Protein AF-A0A967SGB3-F1 (afdb_monomer_lite)

Sequence (77 aa):
AKAGEAVVVTDRGRPVARLVPLEGGAALEGRLAELERAGLVRRPAAPLDLAVLDAERPADPEGRSLEAVLEERAEGW

Structure (mmCIF, N/CA/C/O backbone):
data_AF-A0A967SGB3-F1
#
_entry.id   AF-A0A967SGB3-F1
#
loop_
_atom_site.group_PDB
_atom_site.id
_atom_site.type_symbol
_atom_site.label_atom_id
_atom_site.label_alt_id
_atom_site.label_comp_id
_atom_site.label_asym_id
_atom_site.label_entity_id
_atom_site.label_seq_id
_atom_site.pdbx_PDB_ins_code
_atom_site.Cartn_x
_atom_site.Cartn_y
_atom_site.Cartn_z
_atom_site.occupancy
_atom_site.B_iso_or_equiv
_atom_site.auth_seq_id
_atom_site.auth_comp_id
_atom_site.auth_asym_id
_atom_site.auth_atom_id
_atom_site.pdbx_PDB_model_num
ATOM 1 N N . ALA A 1 1 ? 0.163 18.174 19.178 1.00 44.88 1 ALA A N 1
ATOM 2 C CA . ALA A 1 1 ? -0.965 17.240 18.982 1.00 44.88 1 ALA A CA 1
ATOM 3 C C . ALA A 1 1 ? -0.535 15.864 19.482 1.00 44.88 1 ALA A C 1
ATOM 5 O O . ALA A 1 1 ? 0.543 15.426 19.106 1.00 44.88 1 ALA A O 1
ATOM 6 N N . LYS A 1 2 ? -1.301 15.225 20.379 1.00 50.34 2 LYS A N 1
ATOM 7 C CA . LYS A 1 2 ? -0.990 13.886 20.909 1.00 50.34 2 LYS A CA 1
ATOM 8 C C . LYS A 1 2 ? -1.400 12.819 19.886 1.00 50.34 2 LYS A C 1
ATOM 10 O O . LYS A 1 2 ? -2.497 12.278 19.960 1.00 50.34 2 LYS A O 1
ATOM 15 N N . ALA A 1 3 ? -0.564 12.591 18.879 1.00 56.06 3 ALA A N 1
ATOM 16 C CA . ALA A 1 3 ? -0.800 11.580 17.855 1.00 56.06 3 ALA A CA 1
ATOM 17 C C . ALA A 1 3 ? -0.275 10.224 18.352 1.00 56.06 3 ALA A C 1
ATOM 19 O O . ALA A 1 3 ? 0.930 9.999 18.342 1.00 56.06 3 ALA A O 1
ATOM 20 N N . GLY A 1 4 ? -1.174 9.348 18.817 1.00 65.31 4 GLY A N 1
ATOM 21 C CA . GLY A 1 4 ? -0.847 7.942 19.093 1.00 65.31 4 GLY A CA 1
ATOM 22 C C . GLY A 1 4 ? -0.857 7.487 20.558 1.00 65.31 4 GLY A C 1
ATOM 23 O O . GLY A 1 4 ? -0.410 6.383 20.833 1.00 65.31 4 GLY A O 1
ATOM 24 N N . GLU A 1 5 ? -1.365 8.265 21.517 1.00 76.31 5 GLU A N 1
ATOM 25 C CA . GLU A 1 5 ? -1.516 7.772 22.898 1.00 76.31 5 GLU A CA 1
ATOM 26 C C . GLU A 1 5 ? -2.911 7.174 23.138 1.00 76.31 5 GLU A C 1
ATOM 28 O O . GLU A 1 5 ? -3.918 7.698 22.659 1.00 76.31 5 GLU A O 1
ATOM 33 N N . ALA A 1 6 ? -2.982 6.081 23.905 1.00 81.69 6 ALA A N 1
ATOM 34 C CA . ALA A 1 6 ? -4.250 5.484 24.313 1.00 81.69 6 ALA A CA 1
ATOM 35 C C . ALA A 1 6 ? -4.988 6.373 25.333 1.00 81.69 6 ALA A C 1
ATOM 37 O O . ALA A 1 6 ? -4.396 6.853 26.298 1.00 81.69 6 ALA A O 1
ATOM 38 N N . VAL A 1 7 ? -6.300 6.539 25.155 1.00 88.94 7 VAL A N 1
ATOM 39 C CA . VAL A 1 7 ? -7.175 7.345 26.020 1.00 88.94 7 VAL A CA 1
ATOM 40 C C . VAL A 1 7 ? -8.194 6.440 26.707 1.00 88.94 7 VAL A C 1
ATOM 42 O O . VAL A 1 7 ? -8.893 5.669 26.054 1.00 88.94 7 VAL A O 1
ATOM 45 N N . VAL A 1 8 ? -8.312 6.533 28.032 1.00 91.19 8 VAL A N 1
ATOM 46 C CA . VAL A 1 8 ? -9.328 5.796 28.801 1.00 91.19 8 VAL A CA 1
ATOM 47 C C . VAL A 1 8 ? -10.568 6.670 28.972 1.00 91.19 8 VAL A C 1
ATOM 49 O O . VAL A 1 8 ? -10.486 7.773 29.506 1.00 91.19 8 VAL A O 1
ATOM 52 N N . VAL A 1 9 ? -11.723 6.166 28.541 1.00 93.19 9 VAL A N 1
ATOM 53 C CA . VAL A 1 9 ? -13.028 6.803 28.742 1.00 93.19 9 VAL A CA 1
ATOM 54 C C . VAL A 1 9 ? -13.605 6.299 30.058 1.00 93.19 9 VAL A C 1
ATOM 56 O O . VAL A 1 9 ? -13.748 5.089 30.259 1.00 93.19 9 VAL A O 1
ATOM 59 N N . THR A 1 10 ? -13.940 7.220 30.960 1.00 95.81 10 THR A N 1
ATOM 60 C CA . THR A 1 10 ? -14.536 6.901 32.260 1.00 95.81 10 THR A CA 1
ATOM 61 C C . THR A 1 10 ? -15.971 7.421 32.350 1.00 95.81 10 THR A C 1
ATOM 63 O O . THR A 1 10 ? -16.274 8.515 31.883 1.00 95.81 10 THR A O 1
ATOM 66 N N . ASP A 1 11 ? -16.854 6.640 32.974 1.00 92.56 11 ASP A N 1
ATOM 67 C CA . ASP A 1 11 ? -18.165 7.085 33.450 1.00 92.56 11 ASP A CA 1
ATOM 68 C C . ASP A 1 11 ? -18.145 7.059 34.980 1.00 92.56 11 ASP A C 1
ATOM 70 O O . ASP A 1 11 ? -17.875 6.023 35.591 1.00 92.56 11 ASP A O 1
ATOM 74 N N . ARG A 1 12 ? -18.379 8.211 35.619 1.00 94.56 12 ARG A N 1
ATOM 75 C CA . ARG A 1 12 ? -18.375 8.363 37.092 1.00 94.56 12 ARG A CA 1
ATOM 76 C C . ARG A 1 12 ? -17.119 7.790 37.767 1.00 94.56 12 ARG A C 1
ATOM 78 O O . ARG A 1 12 ? -17.197 7.117 38.793 1.00 94.56 12 ARG A O 1
ATOM 85 N N . GLY A 1 13 ? -15.953 8.029 37.165 1.00 92.50 13 GLY A N 1
ATOM 86 C CA . GLY A 1 13 ? -14.666 7.540 37.67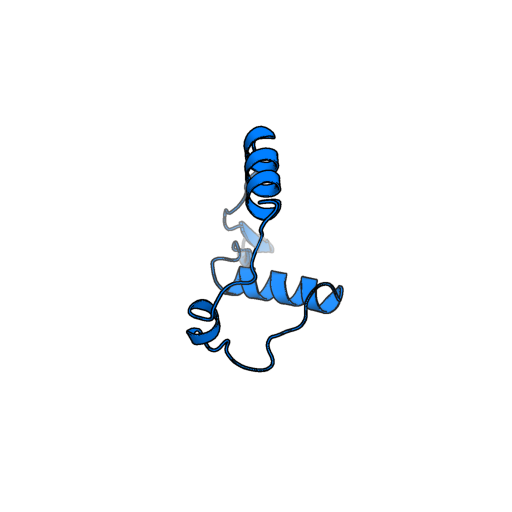1 1.00 92.50 13 GLY A CA 1
ATOM 87 C C . GLY A 1 13 ? -14.421 6.043 37.452 1.00 92.50 13 GLY A C 1
ATOM 88 O O . GLY A 1 13 ? -13.378 5.540 37.861 1.00 92.50 13 GLY A O 1
ATOM 89 N N . ARG A 1 14 ? -15.337 5.325 36.787 1.00 93.69 14 ARG A N 1
ATOM 90 C CA . ARG A 1 14 ? -15.150 3.927 36.389 1.00 93.69 14 ARG A CA 1
ATOM 91 C C . ARG A 1 14 ? -14.770 3.855 34.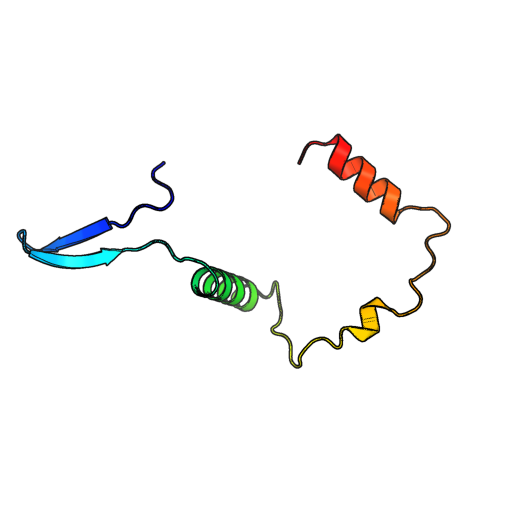908 1.00 93.69 14 ARG A C 1
ATOM 93 O O . ARG A 1 14 ? -15.483 4.428 34.088 1.00 93.69 14 ARG A O 1
ATOM 100 N N . PRO A 1 15 ? -13.670 3.184 34.533 1.00 94.06 15 PRO A N 1
ATOM 101 C CA . PRO A 1 15 ? -13.310 3.010 33.130 1.00 94.06 15 PRO A CA 1
ATOM 102 C C . PRO A 1 15 ? -14.365 2.158 32.418 1.00 94.06 15 PRO A C 1
ATOM 104 O O . PRO A 1 15 ? -14.650 1.042 32.846 1.00 94.06 15 PRO A O 1
ATOM 107 N N . VAL A 1 16 ? -14.943 2.695 31.343 1.00 95.50 16 VAL A N 1
ATOM 108 C CA . VAL A 1 16 ? -15.981 2.027 30.536 1.00 95.50 16 VAL A CA 1
ATOM 109 C C . VAL A 1 16 ? -15.515 1.701 29.122 1.00 95.50 16 VAL A C 1
ATOM 111 O O . VAL A 1 16 ? -16.046 0.784 28.505 1.00 95.50 16 VAL A O 1
ATOM 114 N N . ALA A 1 17 ? -14.508 2.411 28.606 1.00 93.31 17 ALA A N 1
ATOM 115 C CA . ALA A 1 17 ? -13.898 2.104 27.317 1.00 93.31 17 ALA A CA 1
ATOM 116 C C . ALA A 1 17 ? -12.445 2.591 27.251 1.00 93.31 17 ALA A C 1
ATOM 118 O O . ALA A 1 17 ? -11.994 3.393 28.071 1.00 93.31 17 ALA A O 1
ATOM 119 N N . ARG A 1 18 ? -11.712 2.125 26.239 1.00 89.25 18 ARG A N 1
ATOM 120 C CA . ARG A 1 18 ? -10.370 2.610 25.910 1.00 89.25 18 ARG A CA 1
ATOM 121 C C . ARG A 1 18 ? -10.278 2.855 24.409 1.00 89.25 18 ARG A C 1
ATOM 123 O O . ARG A 1 18 ? -10.514 1.941 23.628 1.00 89.25 18 ARG A O 1
ATOM 130 N N . LEU A 1 19 ? -9.919 4.073 24.029 1.00 87.06 19 LEU A N 1
ATOM 131 C CA . LEU A 1 19 ? -9.547 4.431 22.669 1.00 87.06 19 LEU A CA 1
ATOM 132 C C . LEU A 1 19 ? -8.056 4.153 22.516 1.00 87.06 19 LEU A C 1
ATOM 134 O O . LEU A 1 19 ? -7.246 4.667 23.286 1.00 87.06 19 LEU A O 1
ATOM 138 N N . VAL A 1 20 ? -7.697 3.313 21.556 1.00 84.25 20 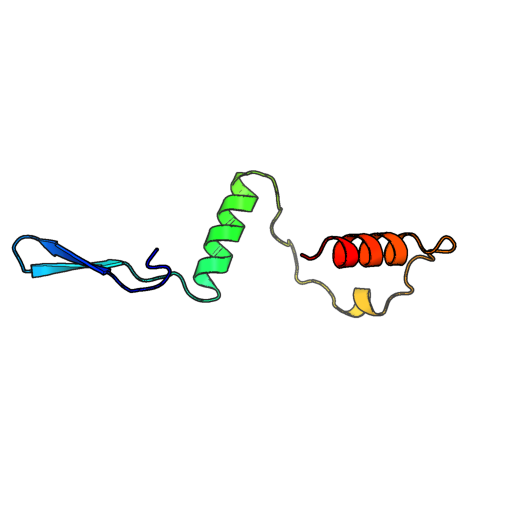VAL A N 1
ATOM 139 C CA . VAL A 1 20 ? -6.304 3.015 21.221 1.00 84.25 20 VAL A CA 1
ATOM 140 C C . VAL A 1 20 ? -6.024 3.486 19.799 1.00 84.25 20 VAL A C 1
ATOM 142 O O . VAL A 1 20 ? -6.947 3.505 18.980 1.00 84.25 20 VAL A O 1
ATOM 145 N N . PRO A 1 21 ? -4.780 3.871 19.486 1.00 75.81 21 PRO A N 1
ATOM 146 C CA . PRO A 1 21 ? -4.371 4.060 18.105 1.00 75.81 21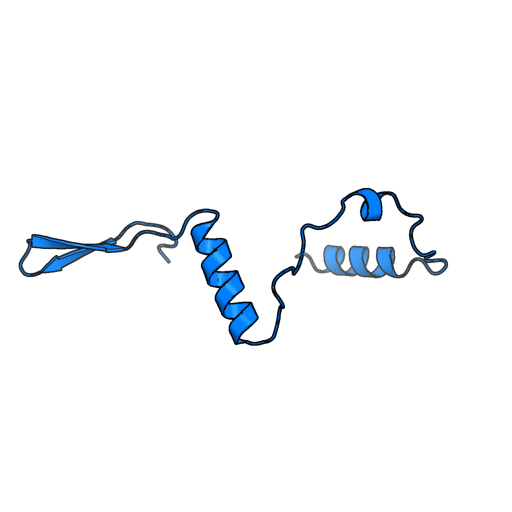 PRO A CA 1
ATOM 147 C C . PRO A 1 21 ? -4.610 2.777 17.310 1.00 75.81 21 PRO A C 1
ATOM 149 O O . PRO A 1 21 ? -4.420 1.672 17.821 1.00 75.81 21 PRO A O 1
ATOM 152 N N . LEU A 1 22 ? -5.014 2.926 16.052 1.00 71.25 22 LEU A N 1
ATOM 153 C CA . LEU A 1 22 ? -5.005 1.808 15.121 1.00 71.25 22 LEU A CA 1
ATOM 154 C C . LEU A 1 22 ? -3.550 1.573 14.704 1.00 71.25 22 LEU A C 1
ATOM 156 O O . LEU A 1 22 ? -2.926 2.456 14.120 1.00 71.25 22 LEU A O 1
ATOM 160 N N . GLU A 1 23 ? -3.013 0.398 15.018 1.00 72.25 23 GLU A N 1
ATOM 161 C CA . GLU A 1 23 ? -1.660 0.000 14.632 1.00 72.25 23 GLU A CA 1
ATOM 162 C C . GLU A 1 23 ? -1.693 -1.009 13.478 1.00 72.25 23 GLU A C 1
ATOM 164 O O . GLU A 1 23 ? -2.597 -1.845 13.373 1.00 72.25 23 GLU A O 1
ATOM 169 N N . GLY A 1 24 ? -0.681 -0.942 12.610 1.00 71.12 24 GLY A N 1
ATOM 170 C CA . GLY A 1 24 ? -0.410 -1.962 11.598 1.00 71.12 24 GLY A CA 1
ATOM 171 C C . GLY A 1 24 ? -1.579 -2.245 10.647 1.00 71.12 24 GLY A C 1
ATOM 172 O O . GLY A 1 24 ? -2.164 -1.333 10.060 1.00 71.12 24 GLY A O 1
ATOM 173 N N . GLY A 1 25 ? -1.901 -3.530 10.470 1.00 68.38 25 GLY A N 1
ATOM 174 C CA . GLY A 1 25 ? -2.881 -4.000 9.484 1.00 68.38 25 GLY A CA 1
ATOM 175 C C . GLY A 1 25 ? -4.292 -3.437 9.675 1.00 68.38 25 GLY A C 1
ATOM 176 O O . GLY A 1 25 ? -4.939 -3.095 8.692 1.00 68.38 25 GLY A O 1
ATOM 177 N N . ALA A 1 26 ? -4.742 -3.239 10.919 1.00 72.81 26 ALA A N 1
ATOM 178 C CA . ALA A 1 26 ? -6.086 -2.728 11.203 1.00 72.81 26 ALA A CA 1
ATOM 179 C C . ALA A 1 26 ? -6.268 -1.263 10.759 1.00 72.81 26 ALA A C 1
ATOM 181 O O . ALA A 1 26 ? -7.328 -0.881 10.263 1.00 72.81 26 ALA A O 1
ATOM 182 N N . ALA A 1 27 ? -5.220 -0.440 10.893 1.00 73.75 27 ALA A N 1
ATOM 183 C CA . ALA A 1 27 ? -5.223 0.925 10.367 1.00 73.75 27 ALA A CA 1
ATOM 184 C C . ALA A 1 27 ? -5.269 0.931 8.833 1.00 73.75 27 ALA A C 1
ATOM 186 O O . ALA A 1 27 ? -6.006 1.710 8.224 1.00 73.75 27 ALA A O 1
ATOM 187 N N . LEU A 1 28 ? -4.494 0.032 8.217 1.00 75.81 28 LEU A N 1
ATOM 188 C CA . LEU A 1 28 ? -4.431 -0.112 6.768 1.00 75.81 28 LEU A CA 1
ATOM 189 C C . LEU A 1 28 ? -5.787 -0.543 6.193 1.00 75.81 28 LEU A C 1
ATOM 191 O O . LEU A 1 28 ? -6.243 0.035 5.211 1.00 75.81 28 LEU A O 1
ATOM 195 N N . GLU A 1 29 ? -6.457 -1.505 6.832 1.00 83.62 29 GLU A N 1
ATOM 196 C CA . GLU A 1 29 ? -7.789 -1.985 6.449 1.00 83.62 29 GLU A CA 1
ATOM 197 C C . GLU A 1 29 ? -8.847 -0.881 6.507 1.00 83.62 29 GLU A C 1
ATOM 199 O O . GLU A 1 29 ? -9.644 -0.751 5.574 1.00 83.62 29 GLU A O 1
ATOM 204 N N . GLY A 1 30 ? -8.831 -0.060 7.563 1.00 85.88 30 GLY A N 1
ATOM 205 C CA . GLY A 1 30 ? -9.734 1.084 7.696 1.00 85.88 30 GLY A CA 1
ATOM 206 C C . GLY A 1 30 ? -9.561 2.081 6.550 1.00 85.88 30 GLY A C 1
ATOM 207 O O . GLY A 1 30 ? -10.531 2.430 5.875 1.00 85.88 30 GLY A O 1
ATOM 208 N N . ARG A 1 31 ? -8.312 2.462 6.257 1.00 85.94 31 ARG A N 1
ATOM 209 C CA . ARG A 1 31 ? -8.007 3.362 5.137 1.00 85.94 31 ARG A CA 1
ATOM 210 C C . ARG A 1 31 ? -8.375 2.753 3.784 1.00 85.94 31 ARG A C 1
ATOM 212 O O . ARG A 1 31 ? -8.907 3.454 2.926 1.00 85.94 31 ARG A O 1
ATOM 219 N N . LEU A 1 32 ? -8.135 1.456 3.583 1.00 90.00 32 LEU A N 1
ATOM 220 C CA . LEU A 1 32 ? -8.512 0.763 2.349 1.00 90.00 32 LEU A CA 1
ATOM 221 C C . LEU A 1 32 ? -10.034 0.794 2.136 1.00 90.00 32 LEU A C 1
ATOM 223 O O . LEU A 1 32 ? -10.496 1.050 1.027 1.00 90.00 32 LEU A O 1
ATOM 227 N N . ALA A 1 33 ? -10.809 0.580 3.204 1.00 91.25 33 ALA A N 1
ATOM 228 C CA . ALA A 1 33 ? -12.268 0.625 3.165 1.00 91.25 33 ALA A CA 1
ATOM 229 C C . ALA A 1 33 ? -12.813 2.032 2.863 1.00 91.25 33 ALA A C 1
ATOM 231 O O . ALA A 1 33 ? -13.823 2.168 2.170 1.00 91.25 33 ALA A O 1
ATOM 232 N N . GLU A 1 34 ? -12.160 3.085 3.359 1.00 92.75 34 GLU A N 1
ATOM 233 C CA . GLU A 1 34 ? -12.507 4.471 3.023 1.00 92.75 34 GLU A CA 1
ATOM 234 C C . GLU A 1 34 ? -12.261 4.779 1.544 1.00 92.75 34 GLU A C 1
ATOM 236 O O . GLU A 1 34 ? -13.144 5.319 0.877 1.00 92.75 34 GLU A O 1
ATOM 241 N N . LEU A 1 35 ? -11.096 4.389 1.018 1.00 94.94 35 LEU A N 1
ATOM 242 C CA . LEU A 1 35 ? -10.748 4.587 -0.390 1.00 94.94 35 LEU A CA 1
ATOM 243 C C . LEU A 1 35 ? -11.686 3.814 -1.328 1.00 94.94 35 LEU A C 1
ATOM 245 O O . LEU A 1 35 ? -12.072 4.332 -2.376 1.00 94.94 35 LEU A O 1
ATOM 249 N N . GLU A 1 36 ? -12.071 2.593 -0.950 1.00 95.62 36 GLU A N 1
ATOM 250 C CA . GLU A 1 36 ? -13.029 1.773 -1.696 1.00 95.62 36 GLU A CA 1
ATOM 251 C C . GLU A 1 36 ? -14.411 2.438 -1.732 1.00 95.62 36 GLU A C 1
ATOM 253 O O . GLU A 1 36 ? -15.003 2.582 -2.800 1.00 95.62 36 GLU A O 1
ATOM 258 N N . ARG A 1 37 ? -14.901 2.933 -0.585 1.00 95.31 37 ARG A N 1
ATOM 259 C CA . ARG A 1 37 ? -16.184 3.654 -0.495 1.00 95.31 37 ARG A CA 1
ATOM 260 C C . ARG A 1 37 ? -16.181 4.955 -1.298 1.00 95.31 37 ARG A C 1
ATOM 262 O O . ARG A 1 37 ? -17.211 5.326 -1.853 1.00 95.31 37 ARG A O 1
ATOM 269 N N . ALA A 1 38 ? -15.041 5.639 -1.356 1.00 97.19 38 ALA A N 1
ATOM 270 C CA . ALA A 1 38 ? -14.855 6.843 -2.161 1.00 97.19 38 ALA A CA 1
ATOM 271 C C . ALA A 1 38 ? -14.726 6.553 -3.670 1.00 97.19 38 ALA A C 1
ATOM 273 O O . ALA A 1 38 ? -14.703 7.489 -4.465 1.00 97.19 38 ALA A O 1
ATOM 274 N N . GLY A 1 39 ? -14.618 5.282 -4.076 1.00 96.25 39 GLY A N 1
ATOM 275 C CA . GLY A 1 39 ? -14.411 4.893 -5.472 1.00 96.25 39 GLY A CA 1
ATOM 276 C C . GLY A 1 39 ? -13.006 5.197 -6.001 1.00 96.25 39 GLY A C 1
ATOM 277 O O . GLY A 1 39 ? -12.792 5.161 -7.209 1.00 96.25 39 GLY A O 1
ATOM 278 N N . LEU A 1 40 ? -12.051 5.494 -5.115 1.00 96.88 40 LEU A N 1
ATOM 279 C CA . LEU A 1 40 ? -10.668 5.818 -5.477 1.00 96.88 40 LEU A CA 1
ATOM 280 C C . LEU A 1 40 ? -9.818 4.566 -5.711 1.00 96.88 40 LEU A C 1
ATOM 282 O O . LEU A 1 40 ? -8.814 4.624 -6.415 1.00 96.88 40 LEU A O 1
ATOM 286 N N . VAL A 1 41 ? -10.208 3.433 -5.122 1.00 94.44 41 VAL A N 1
ATOM 287 C CA . VAL A 1 41 ? -9.538 2.140 -5.308 1.00 94.44 41 VAL A CA 1
ATOM 288 C C . VAL A 1 41 ? -10.555 1.015 -5.476 1.00 94.44 41 VAL A C 1
ATOM 290 O O . VAL A 1 41 ? -11.713 1.129 -5.077 1.00 94.44 41 VAL A O 1
ATOM 293 N N . ARG A 1 42 ? -10.092 -0.111 -6.026 1.00 93.62 42 ARG A N 1
ATOM 294 C CA . ARG A 1 42 ? -10.819 -1.384 -6.078 1.00 93.62 42 ARG A CA 1
ATOM 295 C C . ARG A 1 42 ? -9.997 -2.451 -5.360 1.00 93.62 42 ARG A C 1
ATOM 297 O O . ARG A 1 42 ? -8.781 -2.497 -5.532 1.00 93.62 42 ARG A O 1
ATOM 304 N N . ARG A 1 43 ? -10.651 -3.330 -4.595 1.00 89.88 43 ARG A N 1
ATOM 305 C CA . ARG A 1 43 ? -9.967 -4.479 -3.984 1.00 89.88 43 ARG A CA 1
ATOM 306 C C . ARG A 1 43 ? -9.389 -5.423 -5.044 1.00 89.88 43 ARG A C 1
ATOM 308 O O . ARG A 1 43 ? -10.010 -5.603 -6.096 1.00 89.88 43 ARG A O 1
ATOM 315 N N . PRO A 1 44 ? -8.238 -6.056 -4.768 1.00 89.38 44 PRO A N 1
ATOM 316 C CA . PRO A 1 44 ? -7.707 -7.081 -5.652 1.00 89.38 44 PRO A CA 1
ATOM 317 C C . PRO A 1 44 ? -8.680 -8.265 -5.724 1.00 89.38 44 PRO A C 1
ATOM 319 O O . PRO A 1 44 ? -9.177 -8.733 -4.701 1.00 89.38 44 PRO A O 1
ATOM 322 N N . ALA A 1 45 ? -8.947 -8.751 -6.938 1.00 91.19 45 ALA A N 1
ATOM 323 C CA . ALA A 1 45 ? -9.753 -9.956 -7.159 1.00 91.19 45 ALA A CA 1
ATOM 324 C C . ALA A 1 45 ? -8.936 -11.249 -6.984 1.00 91.19 45 ALA A C 1
ATOM 326 O O . ALA A 1 45 ? -9.501 -12.317 -6.762 1.00 91.19 45 ALA A O 1
ATOM 327 N N . ALA A 1 46 ? -7.611 -11.145 -7.089 1.00 92.62 46 ALA A N 1
ATOM 328 C CA . ALA A 1 46 ? -6.662 -12.232 -6.920 1.00 92.62 46 ALA A CA 1
ATOM 329 C C . ALA A 1 46 ? -5.325 -11.674 -6.397 1.00 92.62 46 ALA A C 1
ATOM 331 O O . ALA A 1 46 ? -5.061 -10.478 -6.570 1.00 92.62 46 ALA A O 1
ATOM 332 N N . PRO A 1 47 ? -4.480 -12.512 -5.772 1.00 91.31 47 PRO A N 1
ATOM 333 C CA . PRO A 1 47 ? -3.102 -12.145 -5.471 1.00 91.31 47 PRO A CA 1
ATOM 334 C C . PRO A 1 47 ? -2.355 -11.702 -6.734 1.00 91.31 47 PRO A C 1
ATOM 336 O O . PRO A 1 47 ? -2.584 -12.244 -7.816 1.00 91.31 47 PRO A O 1
ATOM 339 N N . LEU A 1 48 ? -1.456 -10.729 -6.588 1.00 88.56 48 LEU A N 1
ATOM 340 C CA . LEU A 1 48 ? -0.562 -10.332 -7.670 1.00 88.56 48 LEU A CA 1
ATOM 341 C C . LEU A 1 48 ? 0.456 -11.453 -7.908 1.00 88.56 48 LEU A C 1
ATOM 343 O O . LEU A 1 48 ? 1.169 -11.837 -6.981 1.00 88.56 48 LEU A O 1
ATOM 347 N N . ASP A 1 49 ? 0.538 -11.948 -9.139 1.00 91.69 49 ASP A N 1
ATOM 348 C CA . ASP A 1 49 ? 1.666 -12.778 -9.553 1.00 91.69 49 ASP A CA 1
ATOM 349 C C . ASP A 1 49 ? 2.916 -11.898 -9.621 1.00 91.69 49 ASP A C 1
ATOM 351 O O . ASP A 1 49 ? 2.965 -10.948 -10.398 1.00 91.69 49 ASP A O 1
ATOM 355 N N . LEU A 1 50 ? 3.918 -12.179 -8.789 1.00 92.06 50 LEU A N 1
ATOM 356 C CA . LEU A 1 50 ? 5.128 -11.362 -8.725 1.00 92.06 50 LEU A CA 1
ATOM 357 C C . LEU A 1 50 ? 6.030 -11.535 -9.950 1.00 92.06 50 LEU A C 1
ATOM 359 O O . LEU A 1 50 ? 6.841 -10.648 -10.201 1.00 92.06 50 LEU A O 1
ATOM 363 N N . ALA A 1 51 ? 5.849 -12.591 -10.752 1.00 92.69 51 ALA A N 1
ATOM 364 C CA . ALA A 1 51 ? 6.593 -12.773 -11.999 1.00 92.69 51 ALA A CA 1
ATOM 365 C C . ALA A 1 51 ? 6.361 -11.624 -12.998 1.00 92.69 51 ALA A C 1
ATOM 367 O O . ALA A 1 51 ? 7.194 -11.372 -13.866 1.00 92.69 51 ALA A O 1
ATOM 368 N N . VAL A 1 52 ? 5.267 -10.863 -12.853 1.00 89.06 52 VAL A N 1
ATOM 369 C CA . VAL A 1 52 ? 5.030 -9.648 -13.653 1.00 89.06 52 VAL A CA 1
ATOM 370 C C . VAL A 1 52 ? 6.107 -8.582 -13.447 1.00 89.06 52 VAL A C 1
ATOM 372 O O . VAL A 1 52 ? 6.293 -7.734 -14.314 1.00 89.06 52 VAL A O 1
ATOM 375 N N . LEU A 1 53 ? 6.809 -8.602 -12.309 1.00 89.62 53 LEU A N 1
ATOM 376 C CA . LEU A 1 53 ? 7.889 -7.661 -12.009 1.00 89.62 53 LEU A CA 1
ATOM 377 C C . LEU A 1 53 ? 9.177 -7.989 -12.776 1.00 89.62 53 LEU A C 1
ATOM 379 O O . LEU A 1 53 ? 9.999 -7.093 -12.979 1.00 89.62 53 LEU A O 1
ATOM 383 N N . ASP A 1 54 ? 9.318 -9.243 -13.210 1.00 92.25 54 ASP A N 1
ATOM 384 C CA . ASP A 1 54 ? 10.447 -9.745 -13.999 1.00 92.25 54 ASP A CA 1
ATOM 385 C C . ASP A 1 54 ? 10.208 -9.621 -15.513 1.00 92.25 54 ASP A C 1
ATOM 387 O O . ASP A 1 54 ? 11.114 -9.869 -16.311 1.00 92.25 54 ASP A O 1
ATOM 391 N N . ALA A 1 55 ? 8.995 -9.240 -15.927 1.00 88.94 55 ALA A N 1
ATOM 392 C CA . ALA A 1 55 ? 8.666 -9.027 -17.328 1.00 88.94 55 ALA A CA 1
ATOM 393 C C . ALA A 1 55 ? 9.505 -7.892 -17.937 1.00 88.94 55 ALA A C 1
ATOM 395 O O . ALA A 1 55 ? 9.913 -6.945 -17.255 1.00 88.94 55 ALA A O 1
ATOM 396 N N . GLU A 1 56 ? 9.734 -7.975 -19.250 1.00 91.81 56 GLU A N 1
ATOM 397 C CA . GLU A 1 56 ? 10.408 -6.911 -19.986 1.00 91.81 56 GLU A CA 1
ATOM 398 C C . GLU A 1 56 ? 9.654 -5.593 -19.789 1.00 91.81 56 GLU A C 1
ATOM 400 O O . GLU A 1 56 ? 8.443 -5.491 -20.008 1.00 91.81 56 GLU A O 1
ATOM 405 N N . ARG A 1 57 ? 10.376 -4.586 -19.298 1.00 88.19 57 ARG A N 1
ATOM 406 C CA . ARG A 1 57 ? 9.779 -3.297 -18.969 1.00 88.19 57 ARG A CA 1
ATOM 407 C C . ARG A 1 57 ? 9.492 -2.522 -20.252 1.00 88.19 57 ARG A C 1
ATOM 409 O O . ARG A 1 57 ? 10.284 -2.606 -21.192 1.00 88.19 57 ARG A O 1
ATOM 416 N N . PRO A 1 58 ? 8.415 -1.719 -20.288 1.00 90.75 58 PRO A N 1
ATOM 417 C CA . PRO A 1 58 ? 8.203 -0.781 -21.378 1.00 90.75 58 PRO A CA 1
ATOM 418 C C . PRO A 1 58 ? 9.447 0.084 -21.592 1.00 90.75 58 PRO A C 1
ATOM 420 O O . PRO A 1 58 ? 10.037 0.580 -20.629 1.00 90.75 58 PRO A O 1
ATOM 423 N N . ALA A 1 59 ? 9.842 0.257 -22.852 1.00 94.19 59 ALA A N 1
ATOM 424 C CA . ALA A 1 59 ? 10.908 1.183 -23.191 1.00 94.19 59 ALA A CA 1
ATOM 425 C C . ALA A 1 59 ? 10.469 2.620 -22.869 1.00 94.19 59 ALA A C 1
ATOM 427 O O . ALA A 1 59 ? 9.339 3.01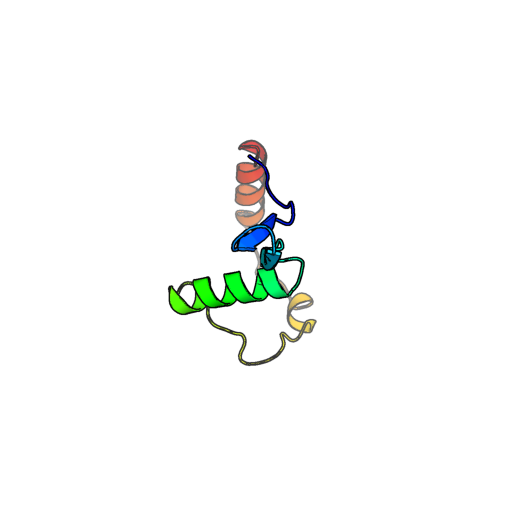0 -23.158 1.00 94.19 59 ALA A O 1
ATOM 428 N N . ASP A 1 60 ? 11.389 3.404 -22.314 1.00 94.38 60 ASP A N 1
ATOM 429 C CA . ASP A 1 60 ? 11.233 4.841 -22.077 1.00 94.38 60 ASP A CA 1
ATOM 430 C C . ASP A 1 60 ? 12.389 5.568 -22.780 1.00 94.38 60 ASP A C 1
ATOM 432 O O . ASP A 1 60 ? 13.377 5.932 -22.138 1.00 94.38 60 ASP A O 1
ATOM 436 N N . PRO A 1 61 ? 12.347 5.674 -24.120 1.00 96.38 61 PRO A N 1
ATOM 437 C CA . PRO A 1 61 ? 13.474 6.191 -24.888 1.00 96.38 61 PRO A CA 1
ATOM 438 C C . PRO A 1 61 ? 13.747 7.672 -24.606 1.00 96.38 61 PRO A C 1
ATOM 440 O O . PRO A 1 61 ? 14.895 8.101 -24.698 1.00 96.38 61 PRO A O 1
ATOM 443 N N . GLU A 1 62 ? 12.725 8.446 -24.233 1.00 97.06 62 GLU A N 1
ATOM 444 C CA . GLU A 1 62 ? 12.878 9.848 -23.838 1.00 97.06 62 GLU A CA 1
ATOM 445 C C . GLU A 1 62 ? 13.259 10.030 -22.358 1.00 97.06 62 GLU A C 1
ATOM 447 O O . GLU A 1 62 ? 13.557 11.149 -21.950 1.00 97.06 62 GLU A O 1
ATOM 452 N N . GLY A 1 63 ? 13.268 8.963 -21.551 1.00 96.25 63 GLY A N 1
ATOM 453 C CA . GLY A 1 63 ? 13.663 9.008 -20.140 1.00 96.25 63 GLY A CA 1
ATOM 454 C C . GLY A 1 63 ? 12.713 9.798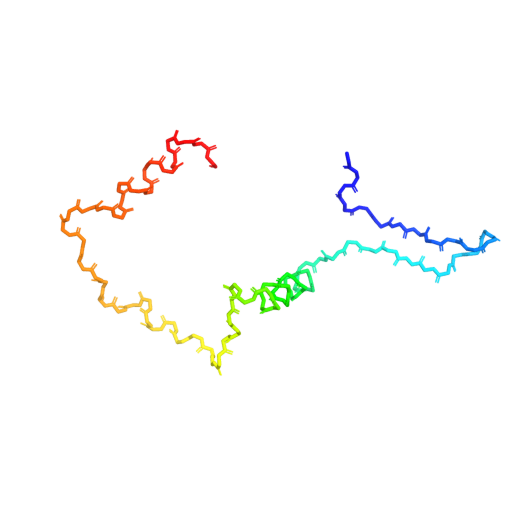 -19.231 1.00 96.25 63 GLY A C 1
ATOM 455 O O . GLY A 1 63 ? 13.137 10.272 -18.172 1.00 96.25 63 GLY A O 1
ATOM 456 N N . ARG A 1 64 ? 11.436 9.943 -19.608 1.00 97.00 64 ARG A N 1
ATOM 457 C CA . ARG A 1 64 ? 10.465 10.792 -18.889 1.00 97.00 64 ARG A CA 1
ATOM 458 C C . ARG A 1 64 ? 10.168 10.297 -17.478 1.00 97.00 64 ARG A C 1
ATOM 460 O O . ARG A 1 64 ? 9.891 11.091 -16.585 1.00 97.00 64 ARG A O 1
ATOM 467 N N . SER A 1 65 ? 10.238 8.986 -17.256 1.00 94.69 65 SER A N 1
ATOM 468 C CA . SER A 1 65 ? 10.013 8.397 -15.931 1.00 94.69 65 SER A CA 1
ATOM 469 C C . SER A 1 65 ? 11.100 8.826 -14.946 1.00 94.69 65 SER A C 1
ATOM 471 O O . SER A 1 65 ? 10.812 9.087 -13.782 1.00 94.69 65 SER A O 1
ATOM 473 N N . LEU A 1 66 ? 12.353 8.907 -15.409 1.00 95.25 66 LEU A N 1
ATOM 474 C CA . LEU A 1 66 ? 13.465 9.383 -14.589 1.00 95.25 66 LEU A CA 1
ATOM 475 C C . LEU A 1 66 ? 13.355 10.889 -14.339 1.00 95.25 66 LEU A C 1
ATOM 477 O O . LEU A 1 66 ? 13.559 11.317 -13.208 1.00 95.25 66 LEU A O 1
ATOM 481 N N . GLU A 1 67 ? 13.019 11.667 -15.369 1.00 97.19 67 GLU A N 1
ATOM 482 C CA . GLU A 1 67 ? 12.794 13.112 -15.260 1.00 97.19 67 GLU A CA 1
ATOM 483 C C . GLU A 1 67 ? 11.764 13.442 -14.170 1.00 97.19 67 GLU A C 1
ATOM 485 O O . GLU A 1 67 ? 12.091 14.175 -13.240 1.00 97.19 67 GLU A O 1
ATOM 490 N N . ALA A 1 68 ? 10.585 12.813 -14.208 1.00 95.94 68 ALA A N 1
ATOM 491 C CA . ALA A 1 68 ? 9.526 13.032 -13.219 1.00 95.94 68 ALA A CA 1
ATOM 492 C C . ALA A 1 68 ? 9.973 12.712 -11.781 1.00 95.94 68 ALA A C 1
ATOM 494 O O . ALA A 1 68 ? 9.615 13.403 -10.830 1.00 95.94 68 ALA A O 1
ATOM 495 N N . VAL A 1 69 ? 10.784 11.665 -11.610 1.00 95.62 69 VAL A N 1
ATOM 496 C CA . VAL A 1 69 ? 11.327 11.287 -10.298 1.00 95.62 69 VAL A CA 1
ATOM 497 C C . VAL A 1 69 ? 12.404 12.273 -9.824 1.00 95.62 69 VAL A C 1
ATOM 499 O O . VAL A 1 69 ? 12.540 12.515 -8.626 1.00 95.62 69 VAL A O 1
ATOM 502 N N . LEU A 1 70 ? 13.212 12.827 -10.731 1.00 97.00 70 LEU A N 1
ATOM 503 C CA . LEU A 1 70 ? 14.200 13.851 -10.381 1.00 97.00 70 LEU A CA 1
ATOM 504 C C . LEU A 1 70 ? 13.526 15.178 -10.011 1.00 97.00 70 LEU A C 1
ATOM 506 O O . LEU A 1 70 ? 13.987 15.829 -9.075 1.00 97.00 70 LEU A O 1
ATOM 510 N N . GLU A 1 71 ? 12.447 15.546 -10.703 1.00 97.19 71 GLU A N 1
ATOM 511 C CA . GLU A 1 71 ? 11.613 16.712 -10.394 1.00 97.19 71 GLU A CA 1
ATOM 512 C C . GLU A 1 71 ? 11.000 16.598 -8.991 1.00 97.19 71 GLU A C 1
ATOM 514 O O . GLU A 1 71 ? 11.263 17.451 -8.147 1.00 97.19 71 GLU A O 1
ATOM 519 N N . GLU A 1 72 ? 10.310 15.491 -8.690 1.00 95.81 72 GLU A N 1
ATOM 520 C CA . GLU A 1 72 ? 9.723 15.222 -7.365 1.00 95.81 72 GLU A CA 1
ATOM 521 C C . GLU A 1 72 ? 10.751 15.352 -6.227 1.00 95.81 72 GLU A C 1
ATOM 523 O O . GLU A 1 72 ? 10.498 16.005 -5.214 1.00 95.81 72 GLU A O 1
ATOM 528 N N . ARG A 1 73 ? 11.962 14.811 -6.416 1.00 95.19 73 ARG A N 1
ATOM 529 C CA . ARG A 1 73 ? 13.040 14.918 -5.418 1.00 95.19 73 ARG A CA 1
ATOM 530 C C . ARG A 1 73 ? 13.628 16.314 -5.293 1.00 95.19 73 ARG A C 1
ATOM 532 O O . ARG A 1 73 ? 14.088 16.677 -4.212 1.00 95.19 73 ARG A O 1
ATOM 539 N N . ALA A 1 74 ? 13.664 17.078 -6.380 1.00 95.06 74 ALA A N 1
ATOM 540 C CA . ALA A 1 74 ? 14.116 18.463 -6.338 1.00 95.06 74 ALA A CA 1
ATOM 541 C C . ALA A 1 74 ? 13.132 19.353 -5.559 1.00 95.06 74 ALA A C 1
ATOM 543 O O . ALA A 1 74 ? 13.558 20.327 -4.937 1.00 95.06 74 ALA A O 1
ATOM 544 N N . GLU A 1 75 ? 11.844 18.998 -5.545 1.00 94.44 75 GLU A N 1
ATOM 545 C CA . GLU A 1 75 ? 10.791 19.698 -4.800 1.00 94.44 75 GLU A CA 1
ATOM 546 C C . GLU A 1 75 ? 10.796 19.416 -3.284 1.00 94.44 75 GLU A C 1
ATOM 548 O O . GLU A 1 75 ? 10.188 20.172 -2.524 1.00 94.44 75 GLU A O 1
ATOM 553 N N . GLY A 1 76 ? 11.531 18.400 -2.814 1.00 76.12 76 GLY A N 1
ATOM 554 C CA . GLY A 1 76 ? 11.810 18.184 -1.388 1.00 76.12 76 GLY A CA 1
ATOM 555 C C . GLY A 1 76 ? 10.696 17.509 -0.578 1.00 76.12 76 GLY A C 1
ATOM 556 O O . GLY A 1 76 ? 10.518 17.852 0.594 1.00 76.12 76 GLY A O 1
ATOM 557 N N . TRP A 1 77 ? 9.963 16.575 -1.188 1.00 54.59 77 TRP A N 1
ATOM 558 C CA . TRP A 1 77 ? 9.043 15.668 -0.488 1.00 54.59 77 TRP A CA 1
ATOM 559 C C . TRP A 1 77 ? 9.757 14.563 0.306 1.00 54.59 77 TRP A C 1
ATOM 561 O O . TRP A 1 77 ? 10.863 14.130 -0.096 1.00 54.59 77 TRP A O 1
#

Radius of gyration: 21.83 Å; chains: 1; bounding box: 33×32×63 Å

Secondary structure (DSSP, 8-state):
---S--EEEEETTEEEEEE----HHHHHHHHHHHHHHTTS----SSPPPGGGGSSPPPP-TT-HHHHHHHHHHHTT-

Foldseek 3Di:
DPPFDKDFDDDPNHGDDIDGDDDDPRVVVVVVVVCVVVVNDDDDPDDDDCCVVVDDDDDDPVCVVVVVVVVVVVVPD

pLDDT: mean 87.59, std 11.53, range [44.88, 97.19]